Protein AF-A0AAU4EKR4-F1 (afdb_monomer_lite)

pLDDT: mean 82.01, std 10.68, range [44.78, 96.38]

Radius of gyration: 16.82 Å; chains: 1; bounding box: 44×37×38 Å

Foldseek 3Di:
DDDAQVVVVVVCVVVVHDDDGDDPVPDDPPPQPDDPQCVVVVVDPNDDPDCPFVVVLVVLVVCVVVVHFKDKAAAPPDDDPDPCQPPDCPPPQKDFDQGPPDQPLDPVSVVCVVVVHDDGTDRFNNIMMGGPVCSPPGDDPDPGGD

Structure (mmCIF, N/CA/C/O backbone):
data_AF-A0AAU4EKR4-F1
#
_entry.id   AF-A0AAU4EKR4-F1
#
loop_
_atom_site.group_PDB
_atom_site.id
_atom_site.type_symbol
_atom_site.label_atom_id
_atom_site.label_alt_id
_atom_site.label_comp_id
_atom_site.label_asym_id
_atom_site.label_entity_id
_atom_site.label_seq_id
_atom_site.pdbx_PDB_ins_code
_atom_site.Cartn_x
_atom_site.Cartn_y
_atom_site.Cartn_z
_atom_site.occupancy
_atom_site.B_iso_or_equiv
_atom_site.auth_seq_id
_atom_site.auth_comp_id
_atom_site.auth_asym_id
_atom_site.auth_atom_id
_atom_site.pdbx_PDB_model_num
ATOM 1 N N . MET A 1 1 ? -1.485 14.827 -15.379 1.00 44.78 1 MET A N 1
ATOM 2 C CA . MET A 1 1 ? -2.446 15.547 -14.511 1.00 44.78 1 MET A CA 1
ATOM 3 C C . MET A 1 1 ? -2.273 14.938 -13.128 1.00 44.7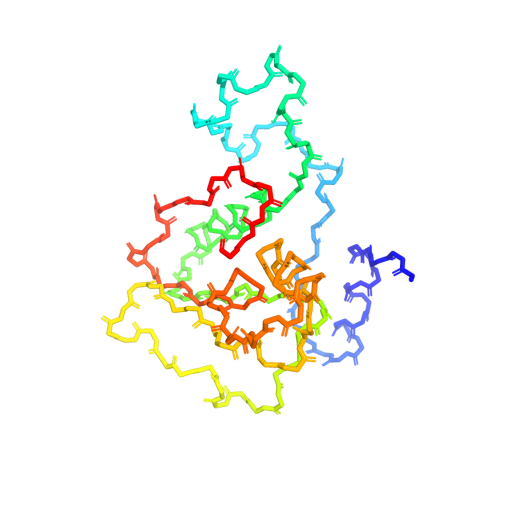8 1 MET A C 1
ATOM 5 O O . MET A 1 1 ? -2.312 13.723 -13.061 1.00 44.78 1 MET A O 1
ATOM 9 N N . ARG A 1 2 ? -1.953 15.704 -12.074 1.00 58.31 2 ARG A N 1
ATOM 10 C CA . ARG A 1 2 ? -1.793 15.120 -10.726 1.00 58.31 2 ARG A CA 1
ATOM 11 C C . ARG A 1 2 ? -3.160 14.632 -10.242 1.00 58.31 2 ARG A C 1
ATOM 13 O O . ARG A 1 2 ? -4.095 15.431 -10.233 1.00 58.31 2 ARG A O 1
ATOM 20 N N . SER A 1 3 ? -3.274 13.356 -9.888 1.00 72.81 3 SER A N 1
ATOM 21 C CA . SER A 1 3 ? -4.456 12.817 -9.216 1.00 72.81 3 SER A CA 1
ATOM 22 C C . SER A 1 3 ? -4.626 13.495 -7.847 1.00 72.81 3 SER A C 1
ATOM 24 O O . SER A 1 3 ? -3.660 13.931 -7.223 1.00 72.81 3 SER A O 1
ATOM 26 N N . SER A 1 4 ? -5.872 13.671 -7.404 1.00 87.38 4 SER A N 1
ATOM 27 C CA . SER A 1 4 ? -6.194 14.258 -6.096 1.00 87.38 4 SER A CA 1
ATOM 28 C C . SER A 1 4 ? -7.375 13.530 -5.468 1.00 87.38 4 SER A C 1
ATOM 30 O O . SER A 1 4 ? -8.269 13.063 -6.182 1.00 87.38 4 SER A O 1
ATOM 32 N N . ALA A 1 5 ? -7.417 13.473 -4.135 1.00 90.06 5 ALA A N 1
ATOM 33 C CA . ALA A 1 5 ? -8.495 12.805 -3.407 1.00 90.06 5 ALA A CA 1
ATOM 34 C C . ALA A 1 5 ? -9.906 13.320 -3.790 1.00 90.06 5 ALA A C 1
ATOM 36 O O . ALA A 1 5 ? -10.781 12.489 -4.051 1.00 90.06 5 ALA A O 1
ATOM 37 N N . PRO A 1 6 ? -10.158 14.641 -3.941 1.00 90.88 6 PRO A N 1
ATOM 38 C CA . PRO A 1 6 ? -11.465 15.132 -4.383 1.00 90.88 6 PRO A CA 1
ATOM 39 C C . PRO A 1 6 ? -11.848 14.679 -5.796 1.00 90.88 6 PRO A C 1
ATOM 41 O O . PRO A 1 6 ? -13.007 14.345 -6.047 1.00 90.88 6 PRO A O 1
ATOM 44 N N . GLN A 1 7 ? -10.888 14.650 -6.728 1.00 90.56 7 GLN A N 1
ATOM 45 C CA . GLN A 1 7 ? -11.146 14.199 -8.098 1.00 90.56 7 GLN A CA 1
ATOM 46 C C . GLN A 1 7 ? -11.433 12.697 -8.148 1.00 90.56 7 GLN A C 1
ATOM 48 O O . GLN A 1 7 ? -12.374 12.293 -8.832 1.00 90.56 7 GLN A O 1
ATOM 53 N N . ALA A 1 8 ? -10.692 11.892 -7.381 1.00 89.19 8 ALA A N 1
ATOM 54 C CA . ALA A 1 8 ? -10.938 10.457 -7.252 1.00 89.19 8 ALA A CA 1
ATOM 55 C C . ALA A 1 8 ? -12.335 10.174 -6.671 1.00 89.19 8 ALA A C 1
ATOM 57 O O . ALA A 1 8 ? -13.098 9.394 -7.241 1.00 89.19 8 ALA A O 1
ATOM 58 N N . ALA A 1 9 ? -12.724 10.877 -5.601 1.00 91.88 9 ALA A N 1
ATOM 59 C CA . ALA A 1 9 ? -14.056 10.747 -5.008 1.00 91.88 9 ALA A CA 1
ATOM 60 C C . ALA A 1 9 ? -15.176 11.135 -5.991 1.00 91.88 9 ALA A C 1
ATOM 62 O O . ALA A 1 9 ? -16.213 10.471 -6.053 1.00 91.88 9 ALA A O 1
ATOM 63 N N . LEU A 1 10 ? -14.975 12.192 -6.787 1.00 93.06 10 LEU A N 1
ATOM 64 C CA . LEU A 1 10 ? -15.942 12.608 -7.802 1.00 93.06 10 LEU A CA 1
ATOM 65 C C . LEU A 1 10 ? -16.067 11.579 -8.933 1.00 93.06 10 LEU A C 1
ATOM 67 O O . LEU A 1 10 ? -17.184 11.300 -9.373 1.00 93.06 10 LEU A O 1
ATOM 71 N N . ALA A 1 11 ? -14.946 11.027 -9.401 1.00 91.44 11 ALA A N 1
ATOM 72 C CA . ALA A 1 11 ? -14.931 9.984 -10.421 1.00 91.44 11 ALA A CA 1
ATOM 73 C C . ALA A 1 11 ? -15.672 8.731 -9.935 1.00 91.44 11 ALA A C 1
ATOM 75 O O . ALA A 1 11 ? -16.571 8.247 -10.621 1.00 91.44 11 ALA A O 1
ATOM 76 N N . ALA A 1 12 ? -15.386 8.279 -8.714 1.00 91.94 12 ALA A N 1
ATOM 77 C C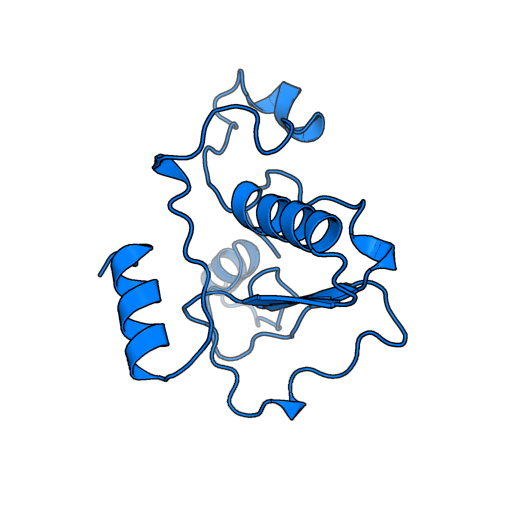A . ALA A 1 12 ? -16.049 7.116 -8.146 1.00 91.94 12 ALA A CA 1
ATOM 78 C C . ALA A 1 12 ? -17.548 7.335 -7.905 1.00 91.94 12 ALA A C 1
ATOM 80 O O . ALA A 1 12 ? -18.354 6.458 -8.207 1.00 91.94 12 ALA A O 1
ATOM 81 N N . LYS A 1 13 ? -17.948 8.537 -7.464 1.00 93.19 13 LYS A N 1
ATOM 82 C CA . LYS A 1 13 ? -19.367 8.902 -7.343 1.00 93.19 13 LYS A CA 1
ATOM 83 C C . LYS A 1 13 ? -20.098 8.811 -8.686 1.00 93.19 13 LYS A C 1
ATOM 85 O O . LYS A 1 13 ? -21.235 8.354 -8.717 1.00 93.19 13 LYS A O 1
ATOM 90 N N . ARG A 1 14 ? -19.470 9.248 -9.785 1.00 94.81 14 ARG A N 1
ATOM 91 C CA . ARG A 1 14 ? -20.044 9.134 -11.143 1.00 94.81 14 ARG A CA 1
ATOM 92 C C . ARG A 1 14 ? -20.160 7.684 -11.609 1.00 94.81 14 ARG A C 1
ATOM 94 O O . ARG A 1 14 ? -21.057 7.387 -12.384 1.00 94.81 14 ARG A O 1
ATOM 101 N N . ALA A 1 15 ? -19.266 6.822 -11.138 1.00 93.56 15 ALA A N 1
ATOM 102 C CA . ALA A 1 15 ? -19.292 5.388 -11.391 1.00 93.56 15 ALA A CA 1
ATOM 103 C C . ALA A 1 15 ? -20.182 4.608 -10.400 1.00 93.56 15 ALA A C 1
ATOM 105 O O . ALA A 1 15 ? -20.205 3.385 -10.451 1.00 93.56 15 ALA A O 1
ATOM 106 N N . GLU A 1 16 ? -20.885 5.293 -9.488 1.00 95.62 16 GLU A N 1
ATOM 107 C CA . GLU A 1 16 ? -21.721 4.685 -8.438 1.00 95.62 16 GLU A CA 1
ATOM 108 C C . GLU A 1 16 ? -20.963 3.713 -7.511 1.00 95.62 16 GLU A C 1
ATOM 110 O O . GLU A 1 16 ? -21.540 2.812 -6.899 1.00 95.62 16 GLU A O 1
ATOM 115 N N . VAL A 1 17 ? -19.656 3.930 -7.346 1.00 92.81 17 VAL A N 1
ATOM 116 C CA . VAL A 1 17 ? -18.792 3.133 -6.470 1.00 92.81 17 VAL A CA 1
ATOM 117 C C . VAL A 1 17 ? -18.698 3.790 -5.092 1.00 92.81 17 VAL A C 1
ATOM 119 O O . VAL A 1 17 ? -18.537 5.005 -4.960 1.00 92.81 17 VAL A O 1
ATOM 122 N N . ARG A 1 18 ? -18.789 2.978 -4.030 1.00 92.69 18 ARG A N 1
ATOM 123 C CA . ARG A 1 18 ? -18.519 3.445 -2.661 1.00 92.69 18 ARG A CA 1
ATOM 124 C C . ARG A 1 18 ? -17.031 3.721 -2.502 1.00 92.69 18 ARG A C 1
ATOM 126 O O . ARG A 1 18 ? -16.213 2.841 -2.748 1.00 92.69 18 ARG A O 1
ATOM 133 N N . THR A 1 19 ? -16.690 4.912 -2.022 1.00 93.12 19 THR A N 1
ATOM 134 C CA . THR A 1 19 ? -15.293 5.349 -1.961 1.00 93.12 19 THR A CA 1
ATOM 135 C C . THR A 1 19 ? -15.006 6.156 -0.713 1.00 93.12 19 THR A C 1
ATOM 137 O O . THR A 1 19 ? -15.808 6.986 -0.288 1.00 93.12 19 THR A O 1
ATOM 140 N N . LEU A 1 20 ? -13.815 5.924 -0.170 1.00 92.44 20 LEU A N 1
ATOM 141 C CA . LEU A 1 20 ? -13.145 6.788 0.783 1.00 92.44 20 LEU A CA 1
ATOM 142 C C . LEU A 1 20 ? -11.879 7.304 0.097 1.00 92.44 20 LEU A C 1
ATOM 144 O O . LEU A 1 20 ? -11.034 6.508 -0.299 1.00 92.44 20 LEU A O 1
ATOM 148 N N . ALA A 1 21 ? -11.767 8.619 -0.064 1.00 92.81 21 ALA A N 1
ATOM 149 C CA . ALA A 1 21 ? -10.570 9.251 -0.602 1.00 92.81 21 ALA A CA 1
ATOM 150 C C . ALA A 1 21 ? -9.867 10.008 0.525 1.00 92.81 21 ALA A C 1
ATOM 152 O O . ALA A 1 21 ? -10.500 10.807 1.218 1.00 92.81 21 ALA A O 1
ATOM 153 N N . ILE A 1 22 ? -8.578 9.737 0.715 1.00 91.69 22 ILE A N 1
ATOM 154 C CA . ILE A 1 22 ? -7.765 10.323 1.782 1.00 91.69 22 ILE A CA 1
ATOM 155 C C . ILE A 1 22 ? -6.676 11.165 1.134 1.00 91.69 22 ILE A C 1
ATOM 157 O O . ILE A 1 22 ? -5.938 10.681 0.280 1.00 91.69 22 ILE A O 1
ATOM 161 N N . ASP A 1 23 ? -6.592 12.425 1.546 1.00 91.62 23 ASP A N 1
ATOM 162 C CA . ASP A 1 23 ? -5.475 13.295 1.207 1.00 91.62 23 ASP A CA 1
ATOM 163 C C . ASP A 1 23 ? -4.375 13.115 2.260 1.00 91.62 23 ASP A C 1
ATOM 165 O O . ASP A 1 23 ? -4.534 13.514 3.418 1.00 91.62 23 ASP A O 1
ATOM 169 N N . ILE A 1 24 ? -3.288 12.448 1.874 1.00 88.12 24 ILE A N 1
ATOM 170 C CA . ILE A 1 24 ? -2.186 12.116 2.783 1.00 88.12 24 ILE A CA 1
ATOM 171 C C . ILE A 1 24 ? -1.376 13.349 3.197 1.00 88.12 24 ILE A C 1
ATOM 173 O O . ILE A 1 24 ? -0.795 13.337 4.281 1.00 88.12 24 ILE A O 1
ATOM 177 N N . ASP A 1 25 ? -1.394 14.424 2.400 1.00 87.19 25 ASP A N 1
ATOM 178 C CA . ASP A 1 25 ? -0.692 15.6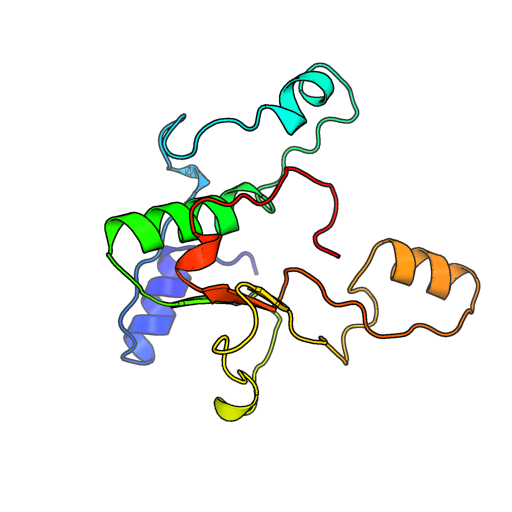73 2.718 1.00 87.19 25 ASP A CA 1
ATOM 179 C C . ASP A 1 25 ? -1.383 16.428 3.867 1.00 87.19 25 ASP A C 1
ATOM 181 O O . ASP A 1 25 ? -0.769 17.248 4.552 1.00 87.19 25 ASP A O 1
ATOM 185 N N . LEU A 1 26 ? -2.665 16.1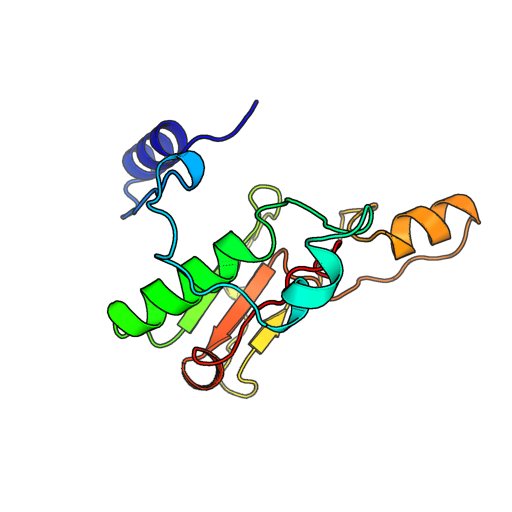30 4.105 1.00 89.62 26 LEU A N 1
ATOM 186 C CA . LEU A 1 26 ? -3.469 16.695 5.191 1.00 89.62 26 LEU A CA 1
ATOM 187 C C . LEU A 1 26 ? -3.535 15.782 6.425 1.00 89.62 26 LEU A C 1
ATOM 189 O O . LEU A 1 26 ? -4.190 16.125 7.414 1.00 89.62 26 LEU A O 1
ATOM 193 N N . MET A 1 27 ? -2.889 14.615 6.386 1.00 87.88 27 MET A N 1
ATOM 194 C CA . MET A 1 27 ? -2.946 13.646 7.474 1.00 87.88 27 MET A CA 1
ATOM 195 C C . MET A 1 27 ? -2.101 14.110 8.675 1.00 87.88 27 MET A C 1
ATOM 197 O O . MET A 1 27 ? -0.942 14.496 8.501 1.00 87.88 27 MET A O 1
ATOM 201 N N . PRO A 1 28 ? -2.625 14.040 9.917 1.00 87.12 28 PRO A N 1
ATOM 202 C CA . PRO A 1 28 ? -1.830 14.335 11.102 1.00 87.12 28 PRO A CA 1
ATOM 203 C C . PRO A 1 28 ? -0.590 13.442 11.197 1.00 87.12 28 PRO A C 1
ATOM 205 O O . PRO A 1 28 ? -0.624 12.249 10.883 1.00 87.12 28 PRO A O 1
ATOM 208 N N . TYR A 1 29 ? 0.505 14.007 11.703 1.00 81.56 29 TYR A N 1
ATOM 209 C CA . TYR A 1 29 ? 1.710 13.232 11.967 1.00 81.56 29 TYR A CA 1
ATOM 210 C C . TYR A 1 29 ? 1.429 12.114 12.984 1.00 81.56 29 TYR A C 1
ATOM 212 O O . TYR A 1 29 ? 0.789 12.344 14.010 1.00 81.56 29 TYR A O 1
ATOM 220 N N . GLY A 1 30 ? 1.943 10.911 12.717 1.00 83.31 30 GLY A N 1
ATOM 221 C CA . GLY A 1 30 ? 1.846 9.766 13.628 1.00 83.31 30 GLY A CA 1
ATOM 222 C C . GLY A 1 30 ? 0.584 8.910 13.492 1.00 83.31 30 GLY A C 1
ATOM 223 O O . GLY A 1 30 ? 0.424 7.986 14.284 1.00 83.31 30 GLY A O 1
ATOM 224 N N . VAL A 1 31 ? -0.284 9.166 12.501 1.00 88.19 31 VAL A N 1
ATOM 225 C CA . VAL A 1 31 ? -1.397 8.249 12.166 1.00 88.19 31 VAL A CA 1
ATOM 226 C C . VAL A 1 31 ? -0.867 6.869 11.772 1.00 88.19 31 VAL A C 1
ATOM 228 O O . VAL A 1 31 ? -1.349 5.857 12.272 1.00 88.19 31 VAL A O 1
ATOM 231 N N . VAL A 1 32 ? 0.160 6.834 10.918 1.00 85.88 32 VAL A N 1
ATOM 232 C CA . VAL A 1 32 ? 0.937 5.624 10.633 1.00 85.88 32 VAL A CA 1
ATOM 233 C C . VAL A 1 32 ? 2.221 5.676 11.472 1.00 85.88 32 VAL A C 1
ATOM 235 O O . VAL A 1 32 ? 2.905 6.708 11.454 1.00 85.88 32 VAL A O 1
ATOM 238 N N . PRO A 1 33 ? 2.565 4.612 12.226 1.00 82.38 33 PRO A N 1
ATOM 239 C CA . PRO A 1 33 ? 3.808 4.567 12.989 1.00 82.38 33 PRO A CA 1
ATOM 240 C C . PRO A 1 33 ? 5.034 4.764 12.093 1.00 82.38 33 PRO A C 1
ATOM 242 O O . PRO A 1 33 ? 5.099 4.238 10.986 1.00 82.38 33 PRO A O 1
ATOM 245 N N . GLY A 1 34 ? 6.037 5.492 12.588 1.00 78.44 34 GLY A N 1
ATOM 246 C CA . GLY A 1 34 ? 7.322 5.587 11.895 1.00 78.44 34 GLY A CA 1
ATOM 247 C C . GLY A 1 34 ? 8.031 4.231 11.854 1.00 78.44 34 GLY A C 1
ATOM 248 O O . GLY A 1 34 ? 8.014 3.489 12.839 1.00 78.44 34 GLY A O 1
ATOM 249 N N . PHE A 1 35 ? 8.684 3.914 10.736 1.00 79.44 35 PHE A N 1
ATOM 250 C CA . PHE A 1 35 ? 9.366 2.633 10.578 1.00 79.44 35 PHE A CA 1
ATOM 251 C C . PHE A 1 35 ? 10.709 2.624 11.304 1.00 79.44 35 PHE A C 1
ATOM 253 O O . PHE A 1 35 ? 11.547 3.497 11.117 1.00 79.44 35 PHE A O 1
ATOM 260 N N . ALA A 1 36 ? 10.986 1.586 12.091 1.00 82.44 36 ALA A N 1
ATOM 261 C CA . ALA A 1 36 ? 12.322 1.425 12.667 1.00 82.44 36 ALA A CA 1
ATOM 262 C C . ALA A 1 36 ? 13.406 1.259 11.579 1.00 82.44 36 ALA A C 1
ATOM 264 O O . ALA A 1 36 ? 14.560 1.627 11.799 1.00 82.44 36 ALA A O 1
ATOM 265 N N . THR A 1 37 ? 13.024 0.739 10.407 1.00 78.00 37 THR A N 1
ATOM 266 C CA . THR A 1 37 ? 13.910 0.461 9.268 1.00 78.00 37 THR A CA 1
ATOM 267 C C . THR A 1 37 ? 14.457 1.718 8.595 1.00 78.00 37 THR A C 1
ATOM 269 O O . THR A 1 37 ? 15.551 1.672 8.040 1.00 78.00 37 THR A O 1
ATOM 272 N N . ASP A 1 38 ? 13.764 2.856 8.682 1.00 80.44 38 ASP A N 1
ATOM 273 C CA . ASP A 1 38 ? 14.214 4.110 8.065 1.00 80.44 38 ASP A CA 1
ATOM 274 C C . ASP A 1 38 ? 15.033 4.994 9.023 1.00 80.44 38 ASP A C 1
ATOM 276 O O . ASP A 1 38 ? 15.675 5.955 8.592 1.00 80.44 38 ASP A O 1
ATOM 280 N N . LYS A 1 39 ? 15.067 4.655 10.321 1.00 83.88 39 LYS A N 1
ATOM 281 C CA . LYS A 1 39 ? 15.660 5.488 11.376 1.00 83.88 39 LYS A CA 1
ATOM 282 C C . LYS A 1 39 ? 17.121 5.845 11.099 1.00 83.88 39 LYS A C 1
ATOM 284 O O . LYS A 1 39 ? 17.528 6.975 11.358 1.00 83.88 39 LYS A O 1
ATOM 289 N N . LEU A 1 40 ? 17.897 4.896 10.569 1.00 82.75 40 LEU A N 1
ATOM 290 C CA . LEU A 1 40 ? 19.297 5.114 10.196 1.00 82.75 40 LEU A CA 1
ATOM 291 C C . LEU A 1 40 ? 19.426 6.052 8.987 1.00 82.75 40 LEU A C 1
ATOM 293 O O . LEU A 1 40 ? 20.336 6.876 8.942 1.00 82.75 40 LEU A O 1
ATOM 297 N N . LEU A 1 41 ? 18.513 5.938 8.020 1.00 83.06 41 LEU A N 1
ATOM 298 C CA . LEU A 1 41 ? 18.574 6.667 6.756 1.00 83.06 41 LEU A CA 1
ATOM 299 C C . LEU A 1 41 ? 18.073 8.106 6.885 1.00 83.06 41 LEU A C 1
ATOM 301 O O . LEU A 1 41 ? 18.622 8.968 6.203 1.00 83.06 41 LEU A O 1
ATOM 305 N N . ARG A 1 42 ? 17.114 8.387 7.785 1.00 82.06 42 ARG A N 1
ATOM 306 C CA . ARG A 1 42 ? 16.497 9.718 7.998 1.00 82.06 42 ARG A CA 1
ATOM 307 C C . ARG A 1 42 ? 17.494 10.866 8.162 1.00 82.06 42 ARG A C 1
ATOM 309 O O . ARG A 1 42 ? 17.208 11.980 7.741 1.00 82.06 42 ARG A O 1
ATOM 316 N N . ALA A 1 43 ? 18.645 10.609 8.781 1.00 83.38 43 ALA A N 1
ATOM 317 C CA . ALA A 1 43 ? 19.679 11.619 9.028 1.00 83.38 43 ALA A CA 1
ATOM 318 C C . ALA A 1 43 ? 20.716 11.732 7.892 1.00 83.38 43 ALA A C 1
ATOM 320 O O . ALA A 1 43 ? 21.725 12.420 8.038 1.00 83.38 43 ALA A O 1
ATOM 321 N N . THR A 1 44 ? 20.510 11.034 6.776 1.00 84.69 44 THR A N 1
ATOM 322 C CA . THR A 1 44 ? 21.481 10.927 5.683 1.00 84.69 44 THR A CA 1
ATOM 323 C C . THR A 1 44 ? 20.884 11.409 4.365 1.00 84.69 44 THR A C 1
ATOM 325 O O . THR A 1 44 ? 19.669 11.447 4.189 1.00 84.69 44 THR A O 1
ATOM 328 N N . ARG A 1 45 ? 21.746 11.690 3.380 1.00 83.00 45 ARG A N 1
ATOM 329 C CA . ARG A 1 45 ? 21.327 11.980 1.995 1.00 83.00 45 ARG A CA 1
ATOM 330 C C . ARG A 1 45 ? 20.614 10.814 1.296 1.00 83.00 45 ARG A C 1
ATOM 332 O O . ARG A 1 45 ? 20.119 10.993 0.194 1.00 83.00 45 ARG A O 1
ATOM 339 N N . PHE A 1 46 ? 20.640 9.625 1.898 1.00 76.44 46 PHE A N 1
ATOM 340 C CA . PHE A 1 46 ? 19.987 8.424 1.385 1.00 76.44 46 PHE A CA 1
ATOM 341 C C . PHE A 1 46 ? 18.550 8.283 1.904 1.00 76.44 46 PHE A C 1
ATOM 343 O O . PHE A 1 46 ? 17.883 7.306 1.579 1.00 76.44 46 PHE A O 1
ATOM 350 N N . HIS A 1 47 ? 18.063 9.235 2.713 1.00 80.31 47 HIS A N 1
ATOM 351 C CA . HIS A 1 47 ? 16.645 9.313 3.031 1.00 80.31 47 HIS A CA 1
ATOM 352 C C . HIS A 1 47 ? 15.846 9.594 1.758 1.00 80.31 47 HIS A C 1
ATOM 354 O O . HIS A 1 47 ? 16.093 10.586 1.072 1.00 80.31 47 HIS A O 1
ATOM 360 N N . TRP A 1 48 ? 14.873 8.732 1.477 1.00 72.50 48 TRP A N 1
ATOM 361 C CA . TRP A 1 48 ? 13.974 8.861 0.342 1.00 72.50 48 TRP A CA 1
ATOM 362 C C . TRP A 1 48 ? 12.586 9.282 0.858 1.00 72.50 48 TRP A C 1
ATOM 364 O O . TRP A 1 48 ? 11.888 8.468 1.468 1.00 72.50 48 TRP A O 1
ATOM 374 N N . PRO A 1 49 ? 12.205 10.568 0.722 1.00 68.75 49 PRO A N 1
ATOM 375 C CA . PRO A 1 49 ? 10.950 11.092 1.248 1.00 68.75 49 PRO A CA 1
ATOM 376 C C . PRO A 1 49 ? 9.827 10.898 0.223 1.00 68.75 49 PRO A C 1
ATOM 378 O O . PRO A 1 49 ? 9.367 11.857 -0.394 1.00 68.75 49 PRO A O 1
ATOM 381 N N . VAL A 1 50 ? 9.412 9.653 0.018 1.00 73.38 50 VAL A N 1
ATOM 382 C CA . VAL A 1 50 ? 8.261 9.316 -0.832 1.00 73.38 50 VAL A CA 1
ATOM 383 C C . VAL A 1 50 ? 7.199 8.580 -0.029 1.00 73.38 50 VAL A C 1
ATOM 385 O O . VAL A 1 50 ? 7.460 8.017 1.034 1.00 73.38 50 VAL A O 1
ATOM 388 N N . ASP A 1 51 ? 5.982 8.603 -0.552 1.00 77.25 51 ASP A N 1
ATOM 389 C CA . ASP A 1 51 ? 4.793 8.039 0.079 1.00 77.25 51 ASP A CA 1
ATOM 390 C C . ASP A 1 51 ? 4.531 6.568 -0.294 1.00 77.25 51 ASP A C 1
ATOM 392 O O . ASP A 1 51 ? 3.527 6.011 0.156 1.00 77.25 51 ASP A O 1
ATOM 396 N N . THR A 1 52 ? 5.440 5.939 -1.050 1.00 79.56 52 THR A N 1
ATOM 397 C CA . THR A 1 52 ? 5.360 4.538 -1.510 1.00 79.56 52 THR A CA 1
ATOM 398 C C . THR A 1 52 ? 5.153 3.578 -0.347 1.00 79.56 52 THR A C 1
ATOM 400 O O . THR A 1 52 ? 4.251 2.759 -0.358 1.00 79.56 52 THR A O 1
ATOM 403 N N . SER A 1 53 ? 5.881 3.759 0.759 1.00 85.38 53 SER A N 1
ATOM 404 C CA . SER A 1 53 ? 5.625 2.980 1.979 1.00 85.38 53 SER A CA 1
ATOM 405 C C . SER A 1 53 ? 4.420 3.474 2.782 1.00 85.38 53 SER A C 1
ATOM 407 O O . SER A 1 53 ? 3.755 2.687 3.452 1.00 85.38 53 SER A O 1
ATOM 409 N N . LEU A 1 54 ? 4.100 4.768 2.750 1.00 88.69 54 LEU A N 1
ATOM 410 C CA . LEU A 1 54 ? 3.034 5.331 3.580 1.00 88.69 54 LEU A CA 1
ATOM 411 C C . LEU A 1 54 ? 1.652 4.812 3.165 1.00 88.69 54 LEU A C 1
ATOM 413 O O . LEU A 1 54 ? 0.862 4.433 4.034 1.00 88.69 54 LEU A O 1
ATOM 417 N N . LYS A 1 55 ? 1.356 4.786 1.860 1.00 90.00 55 LYS A N 1
ATOM 418 C CA . LYS A 1 55 ? 0.022 4.438 1.343 1.00 90.00 55 LYS A CA 1
ATOM 419 C C . LYS A 1 55 ? -0.369 2.982 1.642 1.00 90.00 55 LYS A C 1
ATOM 421 O O . LYS A 1 55 ? -1.452 2.791 2.207 1.00 90.00 55 LYS A O 1
ATOM 426 N N . PRO A 1 56 ? 0.470 1.958 1.379 1.00 90.44 56 PRO A N 1
ATOM 427 C CA . PRO A 1 56 ? 0.120 0.578 1.687 1.00 90.44 56 PRO A CA 1
ATOM 428 C C . PRO A 1 56 ? -0.022 0.342 3.188 1.00 90.44 56 PRO A C 1
ATOM 430 O O . PRO A 1 56 ? -0.978 -0.290 3.627 1.00 90.44 56 PRO A O 1
ATOM 433 N N . ASN A 1 57 ? 0.861 0.919 4.010 1.00 92.69 57 ASN A N 1
ATOM 434 C CA . ASN A 1 57 ? 0.749 0.783 5.464 1.00 92.69 57 ASN A CA 1
ATOM 435 C C . ASN A 1 57 ? -0.500 1.478 6.030 1.00 92.69 57 ASN A C 1
ATOM 437 O O . ASN A 1 57 ? -1.121 0.950 6.955 1.00 92.69 57 ASN A O 1
ATOM 441 N N . LEU A 1 58 ? -0.921 2.613 5.460 1.00 93.69 58 LEU A N 1
ATOM 442 C CA . LEU A 1 58 ? -2.214 3.217 5.788 1.00 93.69 58 LEU A CA 1
ATOM 443 C C . LEU A 1 58 ? -3.375 2.286 5.404 1.00 93.69 58 LEU A C 1
ATOM 445 O O . LEU A 1 58 ? -4.308 2.120 6.187 1.00 93.69 58 LEU A O 1
ATOM 449 N N . GLY A 1 59 ? -3.312 1.641 4.238 1.00 94.31 59 GLY A N 1
ATOM 450 C CA . GLY A 1 59 ? -4.318 0.660 3.826 1.00 94.31 59 GLY A CA 1
ATOM 451 C C . GLY A 1 59 ? -4.384 -0.568 4.736 1.00 94.31 59 GLY A C 1
ATOM 452 O O . GLY A 1 59 ? -5.484 -0.992 5.086 1.00 94.31 59 GLY A O 1
ATOM 453 N N . LEU A 1 60 ? -3.240 -1.090 5.194 1.00 95.06 60 LEU A N 1
ATOM 454 C CA . LEU A 1 60 ? -3.184 -2.179 6.180 1.00 95.06 60 LEU A CA 1
ATOM 455 C C . LEU A 1 60 ? -3.843 -1.764 7.503 1.00 95.06 60 LEU A C 1
ATOM 457 O O . LEU A 1 60 ? -4.677 -2.496 8.037 1.00 95.06 60 LEU A O 1
ATOM 461 N N . LEU A 1 61 ? -3.536 -0.560 8.000 1.00 94.31 61 LEU A N 1
ATOM 462 C CA . LEU A 1 61 ? -4.170 -0.010 9.200 1.00 94.31 61 LEU A CA 1
ATOM 463 C C . LEU A 1 61 ? -5.694 0.097 9.036 1.00 94.31 61 LEU A C 1
ATOM 465 O O . LEU A 1 61 ? -6.442 -0.330 9.917 1.00 94.31 61 LEU A O 1
ATOM 469 N N . LEU A 1 62 ? -6.163 0.632 7.907 1.00 95.06 62 LEU A N 1
ATOM 470 C CA . LEU A 1 62 ? -7.594 0.734 7.612 1.00 95.06 62 LEU A CA 1
ATOM 471 C C . LEU A 1 62 ? -8.261 -0.643 7.547 1.00 95.06 62 LEU A C 1
ATOM 473 O O . LEU A 1 62 ? -9.358 -0.803 8.078 1.00 95.06 62 LEU A O 1
ATOM 477 N N . ALA A 1 63 ? -7.598 -1.638 6.958 1.00 95.69 63 ALA A N 1
ATOM 478 C CA . ALA A 1 63 ? -8.117 -2.997 6.862 1.00 95.69 63 ALA A CA 1
ATOM 479 C C . ALA A 1 63 ? -8.302 -3.648 8.238 1.00 95.69 63 ALA A C 1
ATOM 481 O O . ALA A 1 63 ? -9.344 -4.259 8.489 1.00 95.69 63 ALA A O 1
ATOM 482 N N . ILE A 1 64 ? -7.337 -3.453 9.146 1.00 95.56 64 ILE A N 1
ATOM 483 C CA . ILE A 1 64 ? -7.438 -3.889 10.547 1.00 95.56 64 ILE A CA 1
ATOM 484 C C . ILE A 1 64 ? -8.630 -3.208 11.228 1.00 95.56 64 ILE A C 1
ATOM 486 O O . ILE A 1 64 ? -9.468 -3.884 11.824 1.00 95.56 64 ILE A O 1
ATOM 490 N N . LEU A 1 65 ? -8.729 -1.878 11.128 1.00 95.06 65 LEU A N 1
ATOM 491 C CA . LEU A 1 65 ? -9.779 -1.100 11.796 1.00 95.06 65 LEU A CA 1
ATOM 492 C C . LEU A 1 65 ? -11.182 -1.407 11.259 1.00 95.06 65 LEU A C 1
ATOM 494 O O . LEU A 1 65 ? -12.150 -1.394 12.018 1.00 95.06 65 LEU A O 1
ATOM 498 N N . ALA A 1 66 ? -11.298 -1.690 9.963 1.00 95.88 66 ALA A N 1
ATOM 499 C CA . ALA A 1 66 ? -12.559 -2.025 9.315 1.00 95.88 66 ALA A CA 1
ATOM 500 C C . ALA A 1 66 ? -12.949 -3.508 9.460 1.00 95.88 66 ALA A C 1
ATOM 502 O O . ALA A 1 66 ? -14.054 -3.883 9.061 1.00 95.88 66 ALA A O 1
ATOM 503 N N . GLY A 1 67 ? -12.068 -4.354 10.010 1.00 96.38 67 GLY A N 1
ATOM 504 C CA . GLY A 1 67 ? -12.297 -5.796 10.134 1.00 96.38 67 GLY A CA 1
ATOM 505 C C . GLY A 1 67 ? -12.388 -6.512 8.783 1.00 96.38 67 GLY A C 1
ATOM 506 O O . GLY A 1 67 ? -13.138 -7.482 8.643 1.00 96.38 67 GLY A O 1
ATOM 507 N N . TRP A 1 68 ? -11.679 -6.013 7.768 1.00 95.69 68 TRP A N 1
ATOM 508 C CA . TRP A 1 68 ? -11.648 -6.634 6.445 1.00 95.69 68 TRP A CA 1
ATOM 509 C C . TRP A 1 68 ? -10.888 -7.964 6.472 1.00 95.69 68 TRP A C 1
ATOM 511 O O . TRP A 1 68 ? -10.114 -8.243 7.383 1.00 95.69 68 TRP A O 1
ATOM 521 N N . LYS A 1 69 ? -11.132 -8.814 5.471 1.00 93.38 69 LYS A N 1
ATOM 522 C CA . LYS A 1 69 ? -10.469 -10.125 5.348 1.00 93.38 69 LYS A CA 1
ATOM 523 C C . LYS A 1 69 ? -9.378 -10.151 4.295 1.00 93.38 69 LYS A C 1
ATOM 525 O O . LYS A 1 69 ? -8.442 -10.939 4.391 1.00 93.38 69 LYS A O 1
ATOM 530 N N . GLN A 1 70 ? -9.523 -9.300 3.291 1.00 91.88 70 GLN A N 1
ATOM 531 C CA . GLN A 1 70 ? -8.634 -9.195 2.152 1.00 91.88 70 GLN A CA 1
ATOM 532 C C . GLN A 1 70 ? -8.680 -7.757 1.645 1.00 91.88 70 GLN A C 1
ATOM 534 O O . GLN A 1 70 ? -9.740 -7.125 1.678 1.00 91.88 70 GLN A O 1
ATOM 539 N N . ILE A 1 71 ? -7.539 -7.257 1.186 1.00 92.88 71 ILE A N 1
ATOM 540 C CA . ILE A 1 71 ? -7.430 -5.979 0.483 1.00 92.88 71 ILE A CA 1
ATOM 541 C C . ILE A 1 71 ? -6.566 -6.145 -0.754 1.00 92.88 71 ILE A C 1
ATOM 543 O O . ILE A 1 71 ? -5.746 -7.059 -0.836 1.00 92.88 71 ILE A O 1
ATOM 547 N N . MET A 1 72 ? -6.745 -5.227 -1.693 1.00 90.81 72 MET A N 1
ATOM 548 C CA . MET A 1 72 ? -5.919 -5.113 -2.876 1.00 90.81 72 MET A CA 1
ATOM 549 C C . MET A 1 72 ? -5.389 -3.684 -2.971 1.00 90.81 72 MET A C 1
ATOM 551 O O . MET A 1 72 ? -6.165 -2.729 -2.921 1.00 90.81 72 MET A O 1
ATOM 555 N N . PHE A 1 73 ? -4.075 -3.561 -3.096 1.00 90.88 73 PHE A N 1
ATOM 556 C CA . PHE A 1 73 ? -3.400 -2.349 -3.531 1.00 90.88 73 PHE A CA 1
ATOM 557 C C . PHE A 1 73 ? -3.279 -2.381 -5.047 1.00 90.88 73 PHE A C 1
ATOM 559 O O . PHE A 1 73 ? -3.008 -3.438 -5.620 1.00 90.88 73 PHE A O 1
ATOM 566 N N . LEU A 1 74 ? -3.534 -1.241 -5.676 1.00 88.50 74 LEU A N 1
ATOM 567 C CA . LEU A 1 74 ? -3.496 -1.084 -7.119 1.00 88.50 74 LEU A CA 1
ATOM 568 C C . LEU A 1 74 ? -3.045 0.337 -7.446 1.00 88.50 74 LEU A C 1
ATOM 570 O O . LEU A 1 74 ? -3.661 1.295 -6.966 1.00 88.50 74 LEU A O 1
ATOM 574 N N . ASP A 1 75 ? -2.000 0.447 -8.254 1.00 84.75 75 ASP A N 1
ATOM 575 C CA . ASP A 1 75 ? -1.529 1.719 -8.790 1.00 84.75 75 ASP A CA 1
ATOM 576 C C . ASP A 1 75 ? -2.494 2.266 -9.846 1.00 84.75 75 ASP A C 1
ATOM 578 O O . ASP A 1 75 ? -3.274 1.536 -10.465 1.00 84.75 75 ASP A O 1
ATOM 582 N N . ASP A 1 76 ? -2.475 3.582 -10.045 1.00 81.88 76 ASP A N 1
ATOM 583 C CA . ASP A 1 76 ? -3.434 4.272 -10.909 1.00 81.88 76 ASP A CA 1
ATOM 584 C C . ASP A 1 76 ? -3.195 4.048 -12.409 1.00 81.88 76 ASP A C 1
ATOM 586 O O . ASP A 1 76 ? -4.086 4.322 -13.220 1.00 81.88 76 ASP A O 1
ATOM 590 N N . ASP A 1 77 ? -2.027 3.532 -12.779 1.00 79.06 77 ASP A N 1
ATOM 591 C CA . ASP A 1 77 ? -1.649 3.171 -14.143 1.00 79.06 77 ASP A CA 1
ATOM 592 C C . ASP A 1 77 ? -1.770 1.667 -14.443 1.00 79.06 77 ASP A C 1
ATOM 594 O O . ASP A 1 77 ? -1.582 1.258 -15.595 1.00 79.06 77 ASP A O 1
ATOM 598 N N . ILE A 1 78 ? -2.162 0.847 -13.460 1.00 80.75 78 ILE A N 1
ATOM 599 C CA . ILE A 1 78 ? -2.419 -0.576 -13.672 1.00 80.75 78 ILE A CA 1
ATOM 600 C C . ILE A 1 78 ? -3.866 -0.794 -14.104 1.00 80.75 78 ILE A C 1
ATOM 602 O O . ILE A 1 78 ? -4.833 -0.457 -13.419 1.00 80.75 78 ILE A O 1
ATOM 606 N N . LEU A 1 79 ? -4.009 -1.432 -15.263 1.00 82.00 79 LEU A N 1
ATOM 607 C CA . LEU A 1 79 ? -5.294 -1.843 -15.803 1.00 82.00 79 LEU A CA 1
ATOM 608 C C . LEU A 1 79 ? -5.525 -3.323 -15.510 1.00 82.00 79 LEU A C 1
ATOM 610 O O . LEU A 1 79 ? -4.767 -4.176 -15.963 1.00 82.00 79 LEU A O 1
ATOM 614 N N . LEU A 1 80 ? -6.614 -3.613 -14.802 1.00 79.69 80 LEU A N 1
ATOM 615 C CA . LEU A 1 80 ? -7.150 -4.961 -14.662 1.00 79.69 80 LEU A CA 1
ATOM 616 C C . LEU A 1 80 ? -8.302 -5.149 -15.653 1.00 79.69 80 LEU A C 1
ATOM 618 O O . LEU A 1 80 ? -9.384 -4.603 -15.416 1.00 79.69 80 LEU A O 1
ATOM 622 N N . PRO A 1 81 ? -8.088 -5.861 -16.773 1.00 75.25 81 PRO A N 1
ATOM 623 C CA . PRO A 1 81 ? -9.126 -6.036 -17.777 1.00 75.25 81 PRO A CA 1
ATOM 624 C C . PRO A 1 81 ? -10.262 -6.926 -17.266 1.00 75.25 81 PRO A C 1
ATOM 626 O O . PRO A 1 81 ? -11.421 -6.602 -17.518 1.00 75.25 81 PRO A O 1
ATOM 629 N N . GLU A 1 82 ? -9.955 -7.988 -16.512 1.00 78.06 82 GLU A N 1
ATOM 630 C CA . GLU A 1 82 ? -10.963 -8.900 -15.973 1.00 78.06 82 GLU A CA 1
ATOM 631 C C . GLU A 1 82 ? -10.844 -9.036 -14.445 1.00 78.06 82 GLU A C 1
ATOM 633 O O . GLU A 1 82 ? -9.759 -9.281 -13.917 1.00 78.06 82 GLU A O 1
ATOM 638 N N . PRO A 1 83 ? -11.954 -8.969 -13.683 1.00 73.19 83 PRO A N 1
ATOM 639 C CA . PRO A 1 83 ? -11.924 -9.192 -12.235 1.00 73.19 83 PRO A CA 1
ATOM 640 C C . PRO A 1 83 ? -11.358 -10.560 -11.828 1.00 73.19 83 PRO A C 1
ATOM 642 O O . PRO A 1 83 ? -10.841 -10.710 -10.723 1.00 73.19 83 PRO A O 1
ATOM 645 N N . SER A 1 84 ? -11.454 -11.562 -12.709 1.00 73.88 84 SER A N 1
ATOM 646 C CA . SER A 1 84 ? -10.887 -12.897 -12.494 1.00 73.88 84 SER A CA 1
ATOM 647 C C . SER A 1 84 ? -9.361 -12.935 -12.513 1.00 73.88 84 SER A C 1
ATOM 649 O 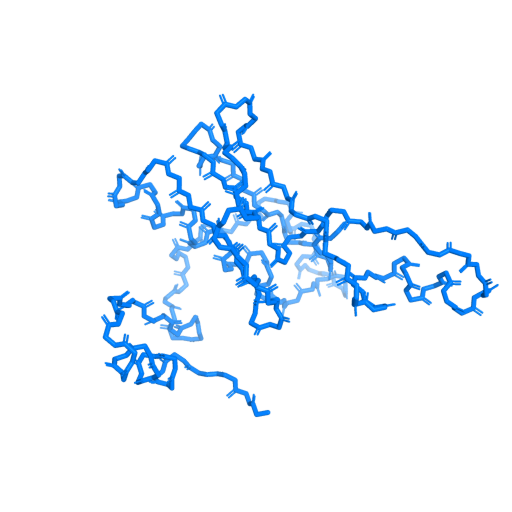O . SER A 1 84 ? -8.793 -13.925 -12.058 1.00 73.88 84 SER A O 1
ATOM 651 N N . ASP A 1 85 ? -8.702 -11.885 -13.012 1.00 72.00 85 ASP A N 1
ATOM 652 C CA . ASP A 1 85 ? -7.238 -11.781 -13.005 1.00 72.00 85 ASP A CA 1
ATOM 653 C C . ASP A 1 85 ? -6.693 -11.653 -11.571 1.00 72.00 85 ASP A C 1
ATOM 655 O O . ASP A 1 85 ? -5.538 -11.976 -11.294 1.00 72.00 85 ASP A O 1
ATOM 659 N N . VAL A 1 86 ? -7.554 -11.265 -10.625 1.00 69.38 86 VAL A N 1
ATOM 660 C CA . VAL A 1 86 ? -7.281 -11.284 -9.188 1.00 69.38 86 VAL A CA 1
ATOM 661 C C . VAL A 1 86 ? -7.581 -12.688 -8.644 1.00 69.38 86 VAL A C 1
ATOM 663 O O . VAL A 1 86 ? -8.661 -12.967 -8.119 1.00 69.38 86 VAL A O 1
ATOM 666 N N . ILE A 1 87 ? -6.634 -13.614 -8.813 1.00 62.66 87 ILE A N 1
ATOM 667 C CA . ILE A 1 87 ? -6.783 -15.008 -8.362 1.00 62.66 87 ILE A CA 1
ATOM 668 C C . ILE A 1 87 ? -6.464 -15.124 -6.859 1.00 62.66 87 ILE A C 1
ATOM 670 O O . ILE A 1 87 ? -5.509 -14.542 -6.351 1.00 62.66 87 ILE A O 1
ATOM 674 N N . ALA A 1 88 ? -7.301 -15.888 -6.154 1.00 61.38 88 ALA A N 1
ATOM 675 C CA . ALA A 1 88 ? -7.478 -15.907 -4.704 1.00 61.38 88 ALA A CA 1
ATOM 676 C C . ALA A 1 88 ? -6.219 -16.118 -3.829 1.00 61.38 88 ALA A C 1
ATOM 678 O O . ALA A 1 88 ? -5.369 -16.975 -4.078 1.00 61.38 88 ALA A O 1
ATOM 679 N N . ILE A 1 89 ? -6.221 -15.405 -2.696 1.00 63.72 89 ILE A N 1
ATOM 680 C CA . ILE A 1 89 ? -5.245 -15.413 -1.585 1.00 63.72 89 ILE A CA 1
ATOM 681 C C . ILE A 1 89 ? -5.339 -16.682 -0.711 1.00 63.72 89 ILE A C 1
ATOM 683 O O . ILE A 1 89 ? -4.669 -16.791 0.312 1.00 63.72 89 ILE A O 1
ATOM 687 N N . ASP A 1 90 ? -6.171 -17.663 -1.067 1.00 68.94 90 ASP A N 1
ATOM 688 C CA . ASP A 1 90 ? -6.526 -18.775 -0.167 1.00 68.94 90 ASP A CA 1
ATOM 689 C C . ASP A 1 90 ? -5.315 -19.626 0.255 1.00 68.94 90 ASP A C 1
ATOM 691 O O . ASP A 1 90 ? -5.357 -20.323 1.270 1.00 68.94 90 ASP A O 1
ATOM 695 N N . ARG A 1 91 ? -4.217 -19.562 -0.510 1.00 78.06 91 ARG A N 1
ATOM 696 C CA . ARG A 1 91 ? -2.992 -20.331 -0.261 1.00 78.06 91 ARG A CA 1
ATOM 697 C C . ARG A 1 91 ? -1.822 -19.521 0.304 1.00 78.06 91 ARG A C 1
ATOM 699 O O . ARG A 1 91 ? -0.998 -20.095 1.015 1.00 78.06 91 ARG A O 1
ATOM 706 N N . TYR A 1 92 ? -1.713 -18.234 -0.016 1.00 87.00 92 TYR A N 1
ATOM 707 C CA . TYR A 1 92 ? -0.555 -17.400 0.329 1.00 87.00 92 TYR A CA 1
ATOM 708 C C . TYR A 1 92 ? -1.031 -16.105 0.965 1.00 87.00 92 TYR A C 1
ATOM 710 O O . TYR A 1 92 ? -1.910 -15.493 0.393 1.00 87.00 92 TYR A O 1
ATOM 718 N N . PRO A 1 93 ? -0.451 -15.630 2.077 1.00 88.81 93 PRO A N 1
ATOM 719 C CA . PRO A 1 93 ? -0.960 -14.452 2.783 1.00 88.81 93 PRO A CA 1
ATOM 720 C C . PRO A 1 93 ? -0.799 -13.137 1.998 1.00 88.81 93 PRO A C 1
ATOM 722 O O . PRO A 1 93 ? -1.462 -12.153 2.323 1.00 88.81 93 PRO A O 1
ATOM 725 N N . VAL A 1 94 ? 0.071 -13.121 0.983 1.00 89.19 94 VAL A N 1
ATOM 726 C CA . VAL A 1 94 ? 0.319 -11.994 0.077 1.00 89.19 94 VAL A CA 1
ATOM 727 C C . VAL A 1 94 ? 0.547 -12.542 -1.333 1.00 89.19 94 VAL A C 1
ATOM 729 O O . VAL A 1 94 ? 1.275 -13.525 -1.490 1.00 89.19 94 VAL A O 1
ATOM 732 N N . VAL A 1 95 ? -0.057 -11.913 -2.343 1.00 86.88 95 VAL A N 1
ATOM 733 C CA . VAL A 1 95 ? 0.108 -12.250 -3.766 1.00 86.88 95 VAL A CA 1
ATOM 734 C C . VAL A 1 95 ? 0.309 -10.958 -4.550 1.00 86.88 95 VAL A C 1
ATOM 736 O O . VAL A 1 95 ? -0.550 -10.084 -4.512 1.00 86.88 95 VAL A O 1
ATOM 739 N N . GLY A 1 96 ? 1.435 -10.830 -5.248 1.00 83.69 96 GLY A N 1
ATOM 740 C CA . GLY A 1 96 ? 1.646 -9.755 -6.218 1.00 83.69 96 GLY A CA 1
ATOM 741 C C . GLY A 1 96 ? 1.313 -10.228 -7.630 1.00 83.69 96 GLY A C 1
ATOM 742 O O . GLY A 1 96 ? 1.465 -11.414 -7.941 1.00 83.69 96 GLY A O 1
ATOM 743 N N . LEU A 1 97 ? 0.847 -9.313 -8.475 1.00 78.62 97 LEU A N 1
ATOM 744 C CA . LEU A 1 97 ? 0.563 -9.603 -9.878 1.00 78.62 97 LEU A CA 1
ATOM 745 C C . LEU A 1 97 ? 1.805 -9.388 -10.749 1.00 78.62 97 LEU A C 1
ATOM 747 O O . LEU A 1 97 ? 2.612 -8.486 -10.532 1.00 78.62 97 LEU A O 1
ATOM 751 N N . ALA A 1 98 ? 1.943 -10.241 -11.763 1.00 77.38 98 ALA A N 1
ATOM 752 C CA . ALA A 1 98 ? 2.939 -10.070 -12.808 1.00 77.38 98 ALA A CA 1
ATOM 753 C C . ALA A 1 98 ? 2.455 -8.991 -13.787 1.00 77.38 98 ALA A C 1
ATOM 755 O O . ALA A 1 98 ? 1.704 -9.273 -14.723 1.00 77.38 98 ALA A O 1
ATOM 756 N N . ASN A 1 99 ? 2.881 -7.748 -13.562 1.00 72.88 99 ASN A N 1
ATOM 757 C CA . ASN A 1 99 ? 2.486 -6.604 -14.382 1.00 72.88 99 ASN A CA 1
ATOM 758 C C . ASN A 1 99 ? 3.286 -6.575 -15.694 1.00 72.88 99 ASN A C 1
ATOM 760 O O . ASN A 1 99 ? 4.427 -6.112 -15.745 1.00 72.88 99 ASN A O 1
ATOM 764 N N . ALA A 1 100 ? 2.683 -7.084 -16.769 1.00 72.75 100 ALA A N 1
ATOM 765 C CA . ALA A 1 100 ? 3.238 -7.018 -18.118 1.00 72.75 100 ALA A CA 1
ATOM 766 C C . ALA A 1 100 ? 2.881 -5.696 -18.825 1.00 72.75 100 ALA A C 1
ATOM 768 O O . ALA A 1 100 ? 1.950 -4.993 -18.446 1.00 72.75 100 ALA A O 1
ATOM 769 N N . GLY A 1 101 ? 3.606 -5.371 -19.900 1.00 69.06 101 GLY A N 1
ATOM 770 C CA . GLY A 1 101 ? 3.295 -4.214 -20.751 1.00 69.06 101 GLY A CA 1
ATOM 771 C C . GLY A 1 101 ? 3.832 -2.871 -20.251 1.00 69.06 101 GLY A C 1
ATOM 772 O O . GLY A 1 101 ? 3.677 -1.879 -20.959 1.00 69.06 101 GLY A O 1
ATOM 773 N N . MET A 1 102 ? 4.517 -2.850 -19.102 1.00 65.06 102 MET A N 1
ATOM 774 C CA . MET A 1 102 ? 5.162 -1.662 -18.545 1.00 65.06 102 MET A CA 1
ATOM 775 C C . MET A 1 102 ? 6.694 -1.817 -18.599 1.00 65.06 102 MET A C 1
ATOM 777 O O . MET A 1 102 ? 7.274 -2.512 -17.767 1.00 65.06 102 MET A O 1
ATOM 781 N N . PRO A 1 103 ? 7.385 -1.218 -19.590 1.00 56.25 103 PRO A N 1
ATOM 782 C CA . PRO A 1 103 ? 8.811 -1.467 -19.827 1.00 56.25 103 PRO A CA 1
ATOM 783 C C . PRO A 1 103 ? 9.767 -0.865 -18.785 1.00 56.25 103 PRO A C 1
ATOM 785 O O . PRO A 1 103 ? 10.974 -1.005 -18.937 1.00 56.25 103 PRO A O 1
ATOM 788 N N . ASP A 1 104 ? 9.251 -0.119 -17.810 1.00 58.22 104 ASP A N 1
ATOM 789 C CA . ASP A 1 104 ? 10.031 0.607 -16.799 1.00 58.22 104 ASP A CA 1
ATOM 790 C C . ASP A 1 104 ? 9.440 0.397 -15.399 1.00 58.22 104 ASP A C 1
ATOM 792 O O . ASP A 1 104 ? 9.351 1.304 -14.581 1.00 58.22 104 ASP A O 1
ATOM 796 N N . ASN A 1 105 ? 8.957 -0.818 -15.148 1.00 63.25 105 ASN A N 1
ATOM 797 C CA . ASN A 1 105 ? 8.364 -1.192 -13.871 1.00 63.25 105 ASN A CA 1
ATOM 798 C C . ASN A 1 105 ? 9.391 -1.351 -12.744 1.00 63.25 105 ASN A C 1
ATOM 800 O O . ASN A 1 105 ? 8.944 -1.582 -11.634 1.00 63.25 105 ASN A O 1
ATOM 804 N N . SER A 1 106 ? 10.703 -1.245 -13.028 1.00 66.81 106 SER A N 1
ATOM 805 C CA . SER A 1 106 ? 11.788 -1.383 -12.051 1.00 66.81 106 SER A CA 1
ATOM 806 C C . SER A 1 106 ? 13.055 -0.608 -12.384 1.00 66.81 106 SER A C 1
ATOM 808 O O . SER A 1 106 ? 13.479 -0.562 -13.538 1.00 66.81 106 SER A O 1
ATOM 810 N N . VAL A 1 107 ? 13.763 -0.136 -11.349 1.00 67.31 107 VAL A N 1
ATOM 811 C CA . VAL A 1 107 ? 15.145 0.379 -11.451 1.00 67.31 107 VAL A CA 1
ATOM 812 C C . VAL A 1 107 ? 16.081 -0.635 -12.121 1.00 67.31 107 VAL A C 1
ATOM 814 O O . VAL A 1 107 ? 16.956 -0.253 -12.903 1.00 67.31 107 VAL A O 1
ATOM 817 N N . VAL A 1 108 ? 15.897 -1.932 -11.852 1.00 72.19 108 VAL A N 1
ATOM 818 C CA . VAL A 1 108 ? 16.669 -2.997 -12.512 1.00 72.19 108 VAL A CA 1
ATOM 819 C C . VAL A 1 108 ? 16.324 -3.058 -13.996 1.00 72.19 108 VAL A C 1
ATOM 821 O O . VAL A 1 108 ? 17.218 -3.205 -14.825 1.00 72.19 108 VAL A O 1
ATOM 824 N N . CYS A 1 109 ? 15.050 -2.896 -14.348 1.00 71.44 109 CYS A N 1
ATOM 825 C CA . CYS A 1 109 ? 14.598 -2.898 -15.737 1.00 71.44 109 CYS A CA 1
ATOM 826 C C . CYS A 1 109 ? 15.134 -1.688 -16.512 1.00 71.44 109 CYS A C 1
ATOM 828 O O . CYS A 1 109 ? 15.595 -1.854 -17.643 1.00 71.44 109 CYS A O 1
ATOM 830 N N . HIS A 1 110 ? 15.200 -0.514 -15.878 1.00 69.25 110 HIS A N 1
ATOM 831 C CA . HIS A 1 110 ? 15.858 0.664 -16.443 1.00 69.25 110 HIS A CA 1
ATOM 832 C C . HIS A 1 110 ? 17.333 0.371 -16.781 1.00 69.25 110 HIS A C 1
ATOM 834 O O . HIS A 1 110 ? 17.774 0.584 -17.910 1.00 69.25 110 HIS A O 1
ATOM 840 N N . ALA A 1 111 ? 18.074 -0.240 -15.850 1.00 76.19 111 ALA A N 1
ATOM 841 C CA . ALA A 1 111 ? 19.470 -0.618 -16.073 1.00 76.19 111 ALA A CA 1
ATOM 842 C C . ALA A 1 111 ? 19.650 -1.739 -17.121 1.00 76.19 111 ALA A C 1
ATOM 844 O O . ALA A 1 111 ? 20.595 -1.695 -17.908 1.00 76.19 111 ALA A O 1
ATOM 845 N N . LEU A 1 112 ? 18.762 -2.742 -17.157 1.00 76.44 112 LEU A N 1
ATOM 846 C CA . LEU A 1 112 ? 18.804 -3.827 -18.149 1.00 76.44 112 LEU A CA 1
ATOM 847 C C . LEU A 1 112 ? 18.546 -3.309 -19.566 1.00 76.44 112 LEU A C 1
ATOM 849 O O . LEU A 1 112 ? 19.215 -3.739 -20.510 1.00 76.44 112 LEU A O 1
ATOM 853 N N . ARG A 1 113 ? 17.625 -2.351 -19.712 1.00 73.44 113 ARG A N 1
ATOM 854 C CA . ARG A 1 113 ? 17.365 -1.669 -20.981 1.00 73.44 113 ARG A CA 1
ATOM 855 C C . ARG A 1 113 ? 18.596 -0.912 -21.470 1.00 73.44 113 ARG A C 1
ATOM 857 O O . ARG A 1 113 ? 18.933 -1.034 -22.648 1.00 73.44 113 ARG A O 1
ATOM 864 N N . ASP A 1 114 ? 19.281 -0.194 -20.583 1.00 80.25 114 ASP A N 1
ATOM 865 C CA . ASP A 1 114 ? 20.488 0.569 -20.928 1.00 80.25 114 ASP A CA 1
ATOM 866 C C . ASP A 1 114 ? 21.617 -0.317 -21.479 1.00 80.25 114 ASP A C 1
ATOM 868 O O . ASP A 1 114 ? 22.420 0.133 -22.298 1.00 80.25 114 ASP A O 1
ATOM 872 N N . VAL A 1 115 ? 21.662 -1.594 -21.085 1.00 87.44 115 VAL A N 1
ATOM 873 C CA . VAL A 1 115 ? 22.647 -2.572 -21.581 1.00 87.44 115 VAL A CA 1
ATOM 874 C C . VAL A 1 115 ? 22.105 -3.502 -22.675 1.00 87.44 115 VAL A C 1
ATOM 876 O O . VAL A 1 115 ? 22.811 -4.415 -23.105 1.00 87.44 115 VAL A O 1
ATOM 879 N N . GLY A 1 116 ? 20.872 -3.286 -23.147 1.00 82.12 116 GLY A N 1
ATOM 880 C CA . GLY A 1 116 ? 20.242 -4.087 -24.204 1.00 82.12 116 GLY A CA 1
ATOM 881 C C . GLY A 1 116 ? 19.931 -5.536 -23.809 1.00 82.12 116 GLY A C 1
ATOM 882 O O . GLY A 1 116 ? 19.827 -6.399 -24.683 1.00 82.12 116 GLY A O 1
ATOM 883 N N . ALA A 1 117 ? 19.816 -5.823 -22.511 1.00 80.31 117 ALA A N 1
ATOM 884 C CA . ALA A 1 117 ? 19.494 -7.152 -22.008 1.00 80.31 117 ALA A CA 1
ATOM 885 C C . ALA A 1 117 ? 17.985 -7.438 -22.082 1.00 80.31 117 ALA A C 1
ATOM 887 O O . ALA A 1 117 ? 17.154 -6.533 -22.024 1.00 80.31 117 ALA A O 1
ATOM 888 N N . ALA A 1 118 ? 17.634 -8.722 -22.197 1.00 70.81 118 ALA A N 1
ATOM 889 C CA . ALA A 1 118 ? 16.246 -9.155 -22.102 1.00 70.81 118 ALA A CA 1
ATOM 890 C C . ALA A 1 118 ? 15.715 -8.917 -20.681 1.00 70.81 118 ALA A C 1
ATOM 892 O O . ALA A 1 118 ? 16.379 -9.251 -19.699 1.00 70.81 118 ALA A O 1
ATOM 893 N N . GLN A 1 119 ? 14.515 -8.351 -20.598 1.00 71.19 119 GLN A N 1
ATOM 894 C CA . GLN A 1 119 ? 13.789 -8.104 -19.359 1.00 71.19 119 GLN A CA 1
ATOM 895 C C . GLN A 1 119 ? 12.695 -9.163 -19.184 1.00 71.19 119 GLN A C 1
ATOM 897 O O . GLN A 1 119 ? 12.022 -9.517 -20.152 1.00 71.19 119 GLN A O 1
ATOM 902 N N . ASP A 1 120 ? 12.508 -9.624 -17.947 1.00 68.62 120 ASP A N 1
ATOM 903 C CA . ASP A 1 120 ? 11.364 -10.439 -17.524 1.00 68.62 120 ASP A CA 1
ATOM 904 C C . ASP A 1 120 ? 10.459 -9.624 -16.578 1.00 68.62 120 ASP A C 1
ATOM 906 O O . ASP A 1 120 ? 10.812 -8.514 -16.164 1.00 68.62 120 ASP A O 1
ATOM 910 N N . VAL A 1 121 ? 9.275 -10.138 -16.255 1.00 68.75 121 VAL A N 1
ATOM 911 C CA . VAL A 1 121 ? 8.305 -9.447 -15.396 1.00 68.75 121 VAL A CA 1
ATOM 912 C C . VAL A 1 121 ? 8.641 -9.680 -13.922 1.00 68.75 121 VAL A C 1
ATOM 914 O O . VAL A 1 121 ? 8.582 -10.806 -13.432 1.00 68.75 121 VAL A O 1
ATOM 917 N N . PHE A 1 122 ? 8.955 -8.604 -13.199 1.00 68.50 122 PHE A N 1
ATOM 918 C CA . PHE A 1 122 ? 9.061 -8.634 -11.741 1.00 68.50 122 PHE A CA 1
ATOM 919 C C . PHE A 1 122 ? 7.676 -8.580 -11.091 1.00 68.50 122 PHE A C 1
ATOM 921 O O . PHE A 1 122 ? 6.755 -7.930 -11.59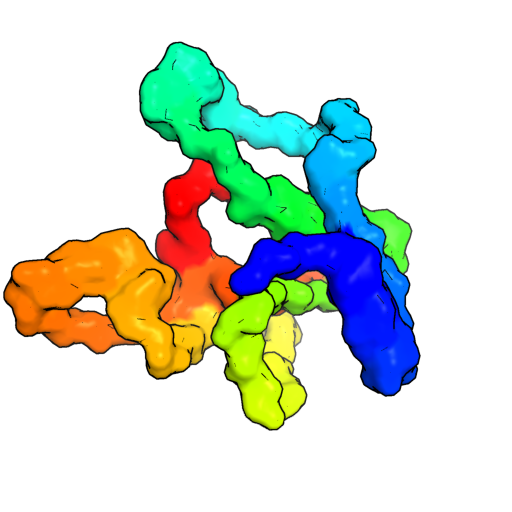2 1.00 68.50 122 PHE A O 1
ATOM 928 N N . ILE A 1 123 ? 7.540 -9.270 -9.959 1.00 71.88 123 ILE A N 1
ATOM 929 C CA . ILE A 1 123 ? 6.382 -9.128 -9.078 1.00 71.88 123 ILE A CA 1
ATOM 930 C C . ILE A 1 123 ? 6.632 -7.900 -8.204 1.00 71.88 123 ILE A C 1
ATOM 932 O O . ILE A 1 123 ? 7.430 -7.975 -7.275 1.00 71.88 123 ILE A O 1
ATOM 936 N N . GLY A 1 124 ? 5.974 -6.787 -8.527 1.00 73.75 124 GLY A N 1
ATOM 937 C CA . GLY A 1 124 ? 6.099 -5.522 -7.799 1.00 73.75 124 GLY A CA 1
ATOM 938 C C . GLY A 1 124 ? 4.868 -5.175 -6.958 1.00 73.75 124 GLY A C 1
ATOM 939 O O . GLY A 1 124 ? 3.829 -5.836 -7.031 1.00 73.75 124 GLY A O 1
ATOM 940 N N . GLY A 1 125 ? 4.981 -4.104 -6.172 1.00 74.88 125 GLY A N 1
ATOM 941 C CA . GLY A 1 125 ? 3.914 -3.577 -5.310 1.00 74.88 125 GLY A CA 1
ATOM 942 C C . GLY A 1 125 ? 2.725 -2.947 -6.041 1.00 74.88 125 GLY A C 1
ATOM 943 O O . GLY A 1 125 ? 1.641 -2.879 -5.461 1.00 74.88 125 GLY A O 1
ATOM 944 N N . GLY A 1 126 ? 2.878 -2.589 -7.323 1.00 78.94 126 GLY A N 1
ATOM 945 C CA . GLY A 1 126 ? 1.853 -1.854 -8.075 1.00 78.94 126 GLY A CA 1
ATOM 946 C C . GLY A 1 126 ? 0.526 -2.593 -8.268 1.00 78.94 126 GLY A C 1
ATOM 947 O O . GLY A 1 126 ? -0.493 -1.978 -8.576 1.00 78.94 126 GLY A O 1
ATOM 948 N N . ALA A 1 127 ? 0.494 -3.909 -8.042 1.00 85.44 127 ALA A N 1
ATOM 949 C CA . ALA A 1 127 ? -0.754 -4.609 -7.779 1.00 85.44 127 ALA A CA 1
ATOM 950 C C . ALA A 1 127 ? -0.535 -5.771 -6.798 1.00 85.44 127 ALA A C 1
ATOM 952 O O . ALA A 1 127 ? 0.063 -6.797 -7.134 1.00 85.44 127 ALA A O 1
ATOM 953 N N . LEU A 1 128 ? -1.026 -5.597 -5.569 1.00 88.62 128 LEU A N 1
ATOM 954 C CA . LEU A 1 128 ? -0.718 -6.464 -4.433 1.00 88.62 128 LEU A CA 1
ATOM 955 C C . LEU A 1 128 ? -1.979 -6.824 -3.651 1.00 88.62 128 LEU A C 1
ATOM 957 O O . LEU A 1 128 ? -2.641 -5.962 -3.074 1.00 88.62 128 LEU A O 1
ATOM 961 N N . MET A 1 129 ? -2.281 -8.113 -3.564 1.00 90.38 129 MET A N 1
ATOM 962 C CA . MET A 1 129 ? -3.352 -8.641 -2.731 1.00 90.38 129 MET A CA 1
ATOM 963 C C . MET A 1 129 ? -2.797 -9.100 -1.381 1.00 90.38 129 MET A C 1
ATOM 965 O O . MET A 1 129 ? -1.801 -9.824 -1.319 1.00 90.38 129 MET A O 1
ATOM 969 N N . VAL A 1 130 ? -3.450 -8.700 -0.292 1.00 92.12 130 VAL A N 1
ATOM 970 C CA . VAL A 1 130 ? -3.038 -9.025 1.080 1.00 92.12 130 VAL A CA 1
ATOM 971 C C . VAL A 1 130 ? -4.215 -9.636 1.828 1.00 92.12 130 VAL A C 1
ATOM 973 O O . VAL A 1 130 ? -5.308 -9.068 1.863 1.00 92.12 130 VAL A O 1
ATOM 976 N N . GLY A 1 131 ? -3.992 -10.799 2.434 1.00 93.62 131 GLY A N 1
ATOM 977 C CA . GLY A 1 131 ? -4.955 -11.464 3.307 1.00 93.62 131 GLY A CA 1
ATOM 978 C C . GLY A 1 131 ? -4.782 -11.065 4.772 1.00 93.62 131 GLY A C 1
ATOM 979 O O . GLY A 1 131 ? -3.704 -10.646 5.191 1.00 93.62 131 GLY A O 1
ATOM 980 N N . GLU A 1 132 ? -5.833 -11.265 5.571 1.00 94.38 132 GLU A N 1
ATOM 981 C CA . GLU A 1 132 ? -5.888 -10.920 7.003 1.00 94.38 132 GLU A CA 1
ATOM 982 C C . GLU A 1 132 ? -4.658 -11.392 7.796 1.00 94.38 132 GLU A C 1
ATOM 984 O O . GLU A 1 132 ? -4.142 -10.661 8.640 1.00 94.38 132 GLU A O 1
ATOM 989 N N . ALA A 1 133 ? -4.133 -12.583 7.482 1.00 93.50 133 ALA A N 1
ATOM 990 C CA . ALA A 1 133 ? -2.954 -13.153 8.136 1.00 93.50 133 ALA A CA 1
ATOM 991 C C . ALA A 1 133 ? -1.675 -12.300 7.991 1.00 93.50 133 ALA A C 1
ATOM 993 O O . ALA A 1 133 ? -0.746 -12.468 8.779 1.00 93.50 133 ALA A O 1
ATOM 994 N N . ALA A 1 134 ? -1.615 -11.397 7.006 1.00 94.06 134 ALA A N 1
ATOM 995 C CA . ALA A 1 134 ? -0.494 -10.488 6.767 1.00 94.06 134 ALA A CA 1
ATOM 996 C C . ALA A 1 134 ? -0.785 -9.027 7.145 1.00 94.06 134 ALA A C 1
ATOM 998 O O . ALA A 1 134 ? 0.088 -8.180 6.965 1.00 94.06 134 ALA A O 1
ATOM 999 N N . PHE A 1 135 ? -1.953 -8.699 7.707 1.00 94.62 135 PHE A N 1
ATOM 1000 C CA . PHE A 1 135 ? -2.288 -7.305 8.031 1.00 94.62 135 PHE A CA 1
ATOM 1001 C C . PHE A 1 135 ? -1.381 -6.680 9.094 1.00 94.62 135 PHE A C 1
ATOM 1003 O O . PHE A 1 135 ? -1.169 -5.473 9.077 1.00 94.62 135 PHE A O 1
ATOM 1010 N N . SER A 1 136 ? -0.798 -7.488 9.985 1.00 91.75 136 SER A N 1
ATOM 1011 C CA . SER A 1 136 ? 0.197 -7.028 10.963 1.00 91.75 136 SER A CA 1
ATOM 1012 C C . SER A 1 136 ? 1.624 -6.926 10.403 1.00 91.75 136 SER A C 1
ATOM 1014 O O . SER A 1 136 ? 2.556 -6.673 11.166 1.00 91.75 136 SER A O 1
ATOM 1016 N N . SER A 1 137 ? 1.818 -7.189 9.108 1.00 91.50 137 SER A N 1
ATOM 1017 C CA . SER A 1 137 ? 3.079 -6.932 8.408 1.00 91.50 137 SER A CA 1
ATOM 1018 C C . SER A 1 137 ? 3.228 -5.437 8.091 1.00 91.50 137 SER A C 1
ATOM 1020 O O . SER A 1 137 ? 2.404 -4.617 8.496 1.00 91.50 137 SER A O 1
ATOM 1022 N N . PHE A 1 138 ? 4.289 -5.064 7.377 1.00 89.12 138 PHE A N 1
ATOM 1023 C CA . PHE A 1 138 ? 4.505 -3.691 6.932 1.00 89.12 138 PHE A CA 1
ATOM 1024 C C . PHE A 1 138 ? 5.283 -3.631 5.615 1.00 89.12 138 PHE A C 1
ATOM 1026 O O . PHE A 1 138 ? 6.052 -4.538 5.293 1.00 89.12 138 PHE A O 1
ATOM 1033 N N . VAL A 1 139 ? 5.116 -2.527 4.887 1.00 87.75 139 VAL A N 1
ATOM 1034 C CA . VAL A 1 139 ? 5.936 -2.191 3.713 1.00 87.75 139 VAL A CA 1
ATOM 1035 C C . VAL A 1 139 ? 7.055 -1.237 4.154 1.00 87.75 139 VAL A C 1
ATOM 1037 O O . VAL A 1 139 ? 6.754 -0.166 4.683 1.00 87.75 139 VAL A O 1
ATOM 1040 N N . PRO A 1 140 ? 8.344 -1.594 4.028 1.00 85.50 140 PRO A N 1
ATOM 1041 C CA . PRO A 1 140 ? 9.434 -0.716 4.444 1.00 85.50 140 PRO A CA 1
ATOM 1042 C C . PRO A 1 140 ? 9.560 0.501 3.516 1.00 85.50 140 PRO A C 1
ATOM 1044 O O . PRO A 1 140 ? 9.195 0.444 2.347 1.00 85.50 140 PRO A O 1
ATOM 1047 N N . ASN A 1 141 ? 10.138 1.596 4.018 1.00 82.19 141 ASN A N 1
ATOM 1048 C CA . ASN A 1 141 ? 10.472 2.751 3.184 1.00 82.19 141 ASN A CA 1
ATOM 1049 C C . ASN A 1 141 ? 11.706 2.460 2.312 1.00 82.19 141 ASN A C 1
ATOM 1051 O O . ASN A 1 141 ? 12.841 2.666 2.749 1.00 82.19 141 ASN A O 1
ATOM 1055 N N . ILE A 1 142 ? 11.470 1.941 1.106 1.00 75.88 142 ILE A N 1
ATOM 1056 C CA . ILE A 1 142 ? 12.486 1.621 0.096 1.00 75.88 142 ILE A CA 1
ATOM 1057 C C . ILE A 1 142 ? 12.233 2.404 -1.199 1.00 75.88 142 ILE A C 1
ATOM 1059 O O . ILE A 1 142 ? 11.144 2.921 -1.433 1.00 75.88 142 ILE A O 1
ATOM 1063 N N . HIS A 1 143 ? 13.281 2.548 -2.015 1.00 64.12 143 HIS A N 1
ATOM 1064 C CA . HIS A 1 143 ? 13.272 3.393 -3.214 1.00 64.12 143 HIS A CA 1
ATOM 1065 C C . HIS A 1 143 ? 12.334 2.884 -4.319 1.00 64.12 143 HIS A C 1
ATOM 1067 O O . HIS A 1 143 ? 11.848 3.696 -5.101 1.00 64.12 143 HIS A O 1
ATOM 1073 N N . ASN A 1 144 ? 12.085 1.573 -4.363 1.00 65.25 144 ASN A N 1
ATOM 1074 C CA . ASN A 1 144 ? 11.244 0.924 -5.358 1.00 65.25 144 ASN A CA 1
ATOM 1075 C C . ASN A 1 144 ? 10.451 -0.234 -4.734 1.00 65.25 144 ASN A C 1
ATOM 1077 O O . ASN A 1 144 ? 10.879 -0.759 -3.707 1.00 65.25 144 ASN A O 1
ATOM 1081 N N . GLU A 1 145 ? 9.317 -0.607 -5.324 1.00 61.41 145 GLU A N 1
ATOM 1082 C CA . GLU A 1 145 ? 8.391 -1.615 -4.776 1.00 61.41 145 GLU A CA 1
ATOM 1083 C C . GLU A 1 145 ? 8.505 -3.003 -5.443 1.00 61.41 145 GLU A C 1
ATOM 1085 O O . GLU A 1 145 ? 7.658 -3.866 -5.207 1.00 61.41 145 GLU A O 1
ATOM 1090 N N . ASP A 1 146 ? 9.541 -3.216 -6.258 1.00 57.56 146 ASP A N 1
ATOM 1091 C CA . ASP A 1 146 ? 9.911 -4.496 -6.890 1.00 57.56 146 ASP A CA 1
ATOM 1092 C C . ASP A 1 146 ? 11.176 -5.149 -6.317 1.00 57.56 146 ASP A C 1
ATOM 1094 O O . ASP A 1 146 ? 11.953 -4.470 -5.603 1.00 57.56 146 ASP A O 1
#

Secondary structure (DSSP, 8-state):
----HHHHHHHHHHTT-------GGGSPTTSSPPPGGGTTTTTSTT----STTHHHHHHHHHHHHHT-SEEEEE-TT---S-GGGS--TTS-SEEEEE--S-TTSSHHHHHHHHTTPPP---EEEEEEEEEGGGTT------S---

Sequence (146 aa):
MRSSAPQAALAAKRAEVRTLAIDIDLMPYGVVPGFATDKLLRATRFHWPVDTSLKPNLGLLLAILAGWKQIMFLDDDILLPEPSDVIAIDRYPVVGLANAGMPDNSVVCHALRDVGAAQDVFIGGGALMVGEAAFSSFVPNIHNED